Protein AF-A0A926WLJ2-F1 (afdb_monomer_lite)

Foldseek 3Di:
DDDDDPVVVVVVVVVQVVVCVVVVHHDDDPVRVVVVLVVVLVVLLVLLCVLLCVQPNDDDVVVSVVSVPDSDPVVSVVLNVVSVVDPDPVSSVVD

Radius of gyration: 21.27 Å; chains: 1; bounding box: 41×20×61 Å

Sequence (95 aa):
MMALSEELQSSFEQRLANYQEGRKMPLLSNIERRAVERTQKQTRKQDIIKLLQVRFGNIPENLEYSINQIDDTSLLEQLFVSAISVNSLEDFSQL

Secondary structure (DSSP, 8-state):
--PPPHHHHHHHHHHHHHHHHHHTS----HHHHHHHHHHHHHHHHHHHHHHHHHHHSSPPHHHHHHHHT---HHHHHHHHHHHHH-SSHHHHHT-

Organism: NCBI:txid2692883

Structure (mmCIF, N/CA/C/O backbone):
data_AF-A0A926WLJ2-F1
#
_entry.id   AF-A0A926WLJ2-F1
#
loop_
_atom_site.group_PDB
_atom_site.id
_atom_site.type_symbol
_atom_site.label_atom_id
_atom_site.label_alt_id
_atom_site.label_comp_id
_atom_site.label_asym_id
_atom_site.label_entity_id
_atom_site.label_seq_id
_atom_site.pdbx_PDB_ins_code
_atom_site.Cartn_x
_atom_site.Cartn_y
_atom_site.Cartn_z
_atom_site.occupancy
_atom_site.B_iso_or_equiv
_atom_site.auth_seq_id
_atom_site.auth_comp_id
_atom_site.auth_asym_id
_atom_site.auth_atom_id
_atom_site.pdbx_PDB_model_num
ATOM 1 N N . MET A 1 1 ? 9.872 2.551 -41.124 1.00 48.66 1 MET A N 1
ATOM 2 C CA . MET A 1 1 ? 10.253 2.404 -39.701 1.00 48.66 1 MET A CA 1
ATOM 3 C C . MET A 1 1 ? 11.720 2.022 -39.659 1.00 48.66 1 MET A C 1
ATOM 5 O O . MET A 1 1 ? 12.113 1.196 -40.470 1.00 48.66 1 MET A O 1
ATOM 9 N N . MET A 1 2 ? 12.530 2.639 -38.798 1.00 67.88 2 MET A N 1
ATOM 10 C CA . MET A 1 2 ? 13.918 2.209 -38.598 1.00 67.88 2 MET A CA 1
ATOM 11 C C . MET A 1 2 ? 13.910 1.064 -37.583 1.00 67.88 2 MET A C 1
ATOM 13 O O . MET A 1 2 ? 13.699 1.305 -36.400 1.00 67.88 2 MET A O 1
ATOM 17 N N . ALA A 1 3 ? 14.049 -0.170 -38.066 1.00 78.31 3 ALA A N 1
ATOM 18 C CA . ALA A 1 3 ? 14.180 -1.363 -37.236 1.00 78.31 3 ALA A CA 1
ATOM 19 C C . ALA A 1 3 ? 15.653 -1.788 -37.196 1.00 78.31 3 ALA A C 1
ATOM 21 O O . ALA A 1 3 ? 16.362 -1.657 -38.196 1.00 78.31 3 ALA A O 1
ATOM 22 N N . LEU A 1 4 ? 16.110 -2.263 -36.038 1.00 81.12 4 LEU A N 1
ATOM 23 C CA . LEU A 1 4 ? 17.432 -2.869 -35.905 1.00 81.12 4 LEU A CA 1
ATOM 24 C C . LEU A 1 4 ? 17.498 -4.166 -36.726 1.00 81.12 4 LEU A C 1
ATOM 26 O O . LEU A 1 4 ? 16.479 -4.829 -36.919 1.00 81.12 4 LEU A O 1
ATOM 30 N N . SER A 1 5 ? 18.693 -4.538 -37.197 1.00 90.81 5 SER A N 1
ATOM 31 C CA . SER A 1 5 ? 18.917 -5.901 -37.687 1.00 90.81 5 SER A CA 1
ATOM 32 C C . SER A 1 5 ? 18.733 -6.899 -36.539 1.00 90.81 5 SER A C 1
ATOM 34 O O . SER A 1 5 ? 18.957 -6.557 -35.376 1.00 90.81 5 SER A O 1
ATOM 36 N N . GLU A 1 6 ? 18.346 -8.136 -36.855 1.00 88.38 6 GLU A N 1
ATOM 37 C CA . GLU A 1 6 ? 18.084 -9.180 -35.850 1.00 88.38 6 GLU A CA 1
ATOM 38 C C . GLU A 1 6 ? 19.283 -9.406 -34.913 1.00 88.38 6 GLU A C 1
ATOM 40 O O . GLU A 1 6 ? 19.118 -9.532 -33.700 1.00 88.38 6 GLU A O 1
ATOM 45 N N . GLU A 1 7 ? 20.502 -9.360 -35.455 1.00 91.25 7 GLU A N 1
ATOM 46 C CA . GLU A 1 7 ? 21.742 -9.478 -34.681 1.00 91.25 7 GLU A CA 1
ATOM 47 C C . GLU A 1 7 ? 21.919 -8.319 -33.684 1.00 91.25 7 GLU A C 1
ATOM 49 O O . GLU A 1 7 ? 22.254 -8.541 -32.516 1.00 91.25 7 GLU A O 1
ATOM 54 N N . LEU A 1 8 ? 21.643 -7.076 -34.104 1.00 90.50 8 LEU A N 1
ATOM 55 C CA . LEU A 1 8 ? 21.740 -5.920 -33.210 1.00 90.50 8 LEU A CA 1
ATOM 56 C C . LEU A 1 8 ? 20.673 -5.978 -32.117 1.00 90.50 8 LEU A C 1
ATOM 58 O O . LEU A 1 8 ? 20.989 -5.693 -30.962 1.00 90.50 8 LEU A O 1
ATOM 62 N N . GLN A 1 9 ? 19.448 -6.376 -32.468 1.00 90.06 9 GLN A N 1
ATOM 63 C CA . GLN A 1 9 ? 18.350 -6.550 -31.519 1.00 90.06 9 GLN A CA 1
ATOM 64 C C . GLN A 1 9 ? 18.708 -7.593 -30.450 1.00 90.06 9 GLN A C 1
ATOM 66 O O . GLN A 1 9 ? 18.630 -7.297 -29.258 1.00 90.06 9 GLN A O 1
ATOM 71 N N . SER A 1 10 ? 19.197 -8.766 -30.864 1.00 88.50 10 SER A N 1
ATOM 72 C CA . SER A 1 10 ? 19.606 -9.835 -29.945 1.00 88.50 10 SER A CA 1
ATOM 73 C C . SER A 1 10 ? 20.753 -9.391 -29.029 1.00 88.50 10 SER A C 1
ATOM 75 O O . SER A 1 10 ? 20.692 -9.563 -27.809 1.00 88.50 10 SER A O 1
ATOM 77 N N . SER A 1 11 ? 21.768 -8.718 -29.585 1.00 92.38 11 SER A N 1
ATOM 78 C CA . SER A 1 11 ? 22.888 -8.199 -28.791 1.00 92.38 11 SER A CA 1
ATOM 79 C C . SER A 1 11 ? 22.458 -7.124 -27.782 1.00 92.38 11 SER A C 1
ATOM 81 O O . SER A 1 11 ? 23.017 -7.038 -26.684 1.00 92.38 11 SER A O 1
ATOM 83 N N . PHE A 1 12 ? 21.458 -6.308 -28.128 1.00 91.12 12 PHE A N 1
ATOM 84 C CA . PHE A 1 12 ? 20.892 -5.291 -27.249 1.00 91.12 12 PHE A CA 1
ATOM 85 C C . PHE A 1 12 ? 20.118 -5.926 -26.092 1.00 91.12 12 PHE A C 1
ATOM 87 O O . PHE A 1 12 ? 20.367 -5.575 -24.939 1.00 91.12 12 PHE A O 1
ATOM 94 N N . GLU A 1 13 ? 19.242 -6.890 -26.374 1.00 89.81 13 GLU A N 1
ATOM 95 C CA . GLU A 1 13 ? 18.461 -7.610 -25.360 1.00 89.81 13 GLU A CA 1
ATOM 96 C C . GLU A 1 13 ? 19.360 -8.360 -24.372 1.00 89.81 13 GLU A C 1
ATOM 98 O O . GLU A 1 13 ? 19.153 -8.271 -23.162 1.00 89.81 13 GLU A O 1
ATOM 103 N N . GLN A 1 14 ? 20.425 -9.006 -24.854 1.00 91.62 14 GLN A N 1
ATOM 104 C CA . GLN A 1 14 ? 21.396 -9.678 -23.988 1.00 91.62 14 GLN A CA 1
ATOM 105 C C . GLN A 1 14 ? 22.134 -8.688 -23.072 1.00 91.62 14 GLN A C 1
ATOM 107 O O . GLN A 1 14 ? 22.314 -8.945 -21.880 1.00 91.62 14 GLN A O 1
ATOM 112 N N . ARG A 1 15 ? 22.545 -7.524 -23.595 1.00 89.81 15 ARG A N 1
ATOM 113 C CA . ARG A 1 15 ? 23.158 -6.464 -22.773 1.00 89.81 15 ARG A CA 1
ATOM 114 C C . ARG A 1 15 ? 22.177 -5.905 -21.749 1.00 89.81 15 ARG A C 1
ATOM 116 O O . ARG A 1 15 ? 22.577 -5.632 -20.618 1.00 89.81 15 ARG A O 1
ATOM 123 N N . LEU A 1 16 ? 20.917 -5.738 -22.141 1.00 88.31 16 LEU A N 1
ATOM 124 C CA . LEU A 1 16 ? 19.851 -5.255 -21.274 1.00 88.31 16 LEU A CA 1
ATOM 125 C C . LEU A 1 16 ? 19.604 -6.228 -20.116 1.00 88.31 16 LEU A C 1
ATOM 127 O O . LEU A 1 16 ? 19.568 -5.792 -18.967 1.00 88.31 16 LEU A O 1
ATOM 131 N N . ALA A 1 17 ? 19.511 -7.526 -20.409 1.00 86.12 17 ALA A N 1
ATOM 132 C CA . ALA A 1 17 ? 19.350 -8.578 -19.411 1.00 86.12 17 ALA A CA 1
ATOM 133 C C . ALA A 1 17 ? 20.516 -8.581 -18.412 1.00 86.12 17 ALA A C 1
ATOM 135 O O . ALA A 1 17 ? 20.293 -8.433 -17.212 1.00 86.12 17 ALA A O 1
ATOM 136 N N . ASN A 1 18 ? 21.762 -8.606 -18.900 1.00 88.62 18 ASN A N 1
ATOM 137 C CA . ASN A 1 18 ? 22.957 -8.567 -18.047 1.00 88.62 18 ASN A CA 1
ATOM 138 C C . ASN A 1 18 ? 22.986 -7.322 -17.139 1.00 88.62 18 ASN A C 1
ATOM 140 O O . ASN A 1 18 ? 23.366 -7.390 -15.968 1.00 88.62 18 ASN A O 1
ATOM 144 N N . TYR A 1 19 ? 22.578 -6.166 -17.671 1.00 86.38 19 TYR A N 1
ATOM 145 C CA . TYR A 1 19 ? 22.500 -4.923 -16.907 1.00 86.38 19 TYR A CA 1
ATOM 146 C C . TYR A 1 19 ? 21.426 -4.978 -15.808 1.00 86.38 19 TYR A C 1
ATOM 148 O O . TYR A 1 19 ? 21.663 -4.524 -14.684 1.00 86.38 19 TYR A O 1
ATOM 156 N N . GLN A 1 20 ? 20.254 -5.535 -16.118 1.00 85.31 20 GLN A N 1
ATOM 157 C CA . GLN A 1 20 ? 19.152 -5.690 -15.168 1.00 85.31 20 GLN A CA 1
ATOM 158 C C . GLN A 1 20 ? 19.482 -6.710 -14.069 1.00 85.31 20 GLN A C 1
ATOM 160 O O . GLN A 1 20 ? 19.199 -6.441 -12.899 1.00 85.31 20 GLN A O 1
ATOM 165 N N . GLU A 1 21 ? 20.141 -7.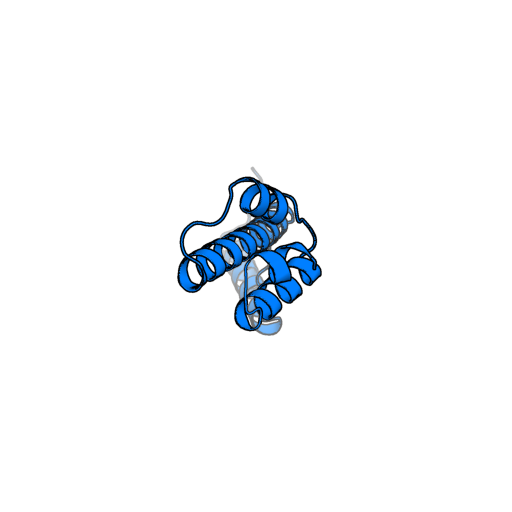823 -14.406 1.00 85.00 21 GLU A N 1
ATOM 166 C CA . GLU A 1 21 ? 20.620 -8.822 -13.441 1.00 85.00 21 GLU A CA 1
ATOM 167 C C . GLU A 1 21 ? 21.634 -8.224 -12.461 1.00 85.00 21 GLU A C 1
ATOM 169 O O . GLU A 1 21 ? 21.471 -8.353 -11.245 1.00 85.00 21 GLU A O 1
ATOM 174 N N . GLY A 1 22 ? 22.634 -7.492 -12.967 1.00 82.31 22 GLY A N 1
ATOM 175 C CA . GLY A 1 22 ? 23.663 -6.865 -12.133 1.00 82.31 22 GLY A CA 1
ATOM 176 C C . GLY A 1 22 ? 23.107 -5.845 -11.133 1.00 82.31 22 GLY A C 1
ATOM 177 O O . GLY A 1 22 ? 23.640 -5.696 -10.035 1.00 82.31 22 GLY A O 1
ATOM 178 N N . ARG A 1 23 ? 22.007 -5.163 -11.480 1.00 81.38 23 ARG A N 1
ATOM 179 C CA . ARG A 1 23 ? 21.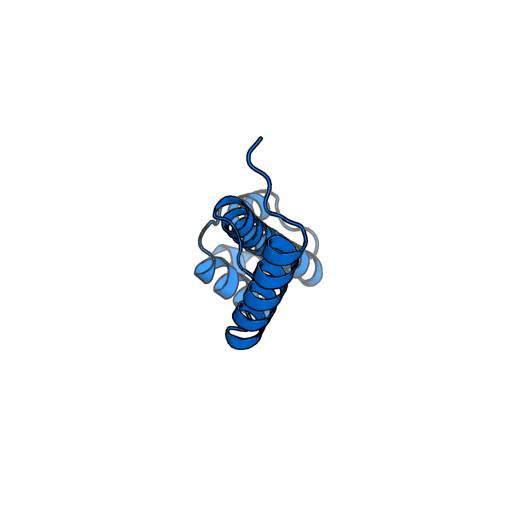319 -4.215 -10.586 1.00 81.38 23 ARG A CA 1
ATOM 180 C C . ARG A 1 23 ? 20.185 -4.830 -9.767 1.00 81.38 23 ARG A C 1
ATOM 182 O O . ARG A 1 23 ? 19.656 -4.141 -8.897 1.00 81.38 23 ARG A O 1
ATOM 189 N N . LYS A 1 24 ? 19.794 -6.079 -10.048 1.00 81.12 24 LYS A N 1
ATOM 190 C CA . LYS A 1 24 ? 18.587 -6.733 -9.508 1.00 81.12 24 LYS A CA 1
ATOM 191 C C . LYS A 1 24 ? 17.324 -5.862 -9.610 1.00 81.12 24 LYS A C 1
ATOM 193 O O . LYS A 1 24 ? 16.439 -5.947 -8.764 1.00 81.12 24 LYS A O 1
ATOM 198 N N . MET A 1 25 ? 17.250 -4.996 -10.620 1.00 78.00 25 MET A N 1
ATOM 199 C CA . MET A 1 25 ? 16.126 -4.083 -10.821 1.00 78.00 25 MET A CA 1
ATOM 200 C C . MET A 1 25 ? 15.813 -3.963 -12.314 1.00 78.00 25 MET A C 1
ATOM 202 O O . MET A 1 25 ? 16.696 -3.566 -13.082 1.00 78.00 25 MET A O 1
ATOM 206 N N . PRO A 1 26 ? 14.574 -4.271 -12.738 1.00 81.19 26 PRO A N 1
ATOM 207 C CA . PRO A 1 26 ? 14.169 -4.097 -14.123 1.00 81.19 26 PRO A CA 1
ATOM 208 C C . PRO A 1 26 ? 14.166 -2.613 -14.498 1.00 81.19 26 PRO A C 1
ATOM 210 O O . PRO A 1 26 ? 13.913 -1.729 -13.672 1.00 81.19 26 PRO A O 1
ATOM 213 N N . LEU A 1 27 ? 14.428 -2.333 -15.773 1.00 84.19 27 LEU A N 1
ATOM 214 C CA . LEU A 1 27 ? 14.252 -0.989 -16.314 1.00 84.19 27 LEU A CA 1
ATOM 215 C C . LEU A 1 27 ? 12.763 -0.752 -16.534 1.00 84.19 27 LEU A C 1
ATOM 217 O O . LEU A 1 27 ? 12.183 -1.259 -17.484 1.00 84.19 27 LEU A O 1
ATOM 221 N N . LEU A 1 28 ? 12.166 0.018 -15.632 1.00 85.50 28 LEU A N 1
ATOM 222 C CA . LEU A 1 28 ? 10.780 0.454 -15.732 1.00 85.50 28 LEU A CA 1
ATOM 223 C C . LEU A 1 28 ? 10.726 1.852 -16.341 1.00 85.50 28 LEU A C 1
ATOM 225 O O . LEU A 1 28 ? 11.446 2.761 -15.905 1.00 85.50 28 LEU A O 1
ATOM 229 N N . SER A 1 29 ? 9.827 2.040 -17.301 1.00 89.00 29 SER A N 1
ATOM 230 C CA . SER A 1 29 ? 9.429 3.364 -17.767 1.00 89.00 29 SER A CA 1
ATOM 231 C C . SER A 1 29 ? 8.823 4.187 -16.624 1.00 89.00 29 SER A C 1
ATOM 233 O O . SER A 1 29 ? 8.390 3.668 -15.592 1.00 89.00 29 SER A O 1
ATOM 235 N N . ASN A 1 30 ? 8.741 5.505 -16.810 1.00 89.25 30 ASN A N 1
ATOM 236 C CA . ASN A 1 30 ? 8.132 6.394 -15.815 1.00 89.25 30 ASN A CA 1
ATOM 237 C C . ASN A 1 30 ? 6.657 6.052 -15.541 1.00 89.25 30 ASN A C 1
ATOM 239 O O . ASN A 1 30 ? 6.183 6.248 -14.424 1.00 89.25 30 ASN A O 1
ATOM 243 N N . ILE A 1 31 ? 5.933 5.550 -16.546 1.00 91.19 31 ILE A N 1
ATOM 244 C CA . ILE A 1 31 ? 4.530 5.144 -16.403 1.00 91.19 31 ILE A CA 1
ATOM 245 C C . ILE A 1 31 ? 4.444 3.868 -15.567 1.00 91.19 31 ILE A C 1
ATOM 247 O O . ILE A 1 31 ? 3.677 3.828 -14.608 1.00 91.19 31 ILE A O 1
ATOM 251 N N . GLU A 1 32 ? 5.267 2.865 -15.874 1.00 90.88 32 GLU A N 1
ATOM 252 C CA . GLU A 1 32 ? 5.308 1.605 -15.122 1.00 90.88 32 GLU A CA 1
ATOM 253 C C . GLU A 1 32 ? 5.734 1.831 -13.672 1.00 90.88 32 GLU A C 1
ATOM 255 O O . GLU A 1 32 ? 5.114 1.296 -12.758 1.00 90.88 32 GLU A O 1
ATOM 260 N N . ARG A 1 33 ? 6.724 2.699 -13.431 1.00 88.62 33 ARG A N 1
ATOM 261 C CA . ARG A 1 33 ? 7.144 3.067 -12.073 1.00 88.62 33 ARG A CA 1
ATOM 262 C C . ARG A 1 33 ? 5.995 3.678 -11.269 1.00 88.62 33 ARG A C 1
ATOM 264 O O . ARG A 1 33 ? 5.726 3.236 -10.157 1.00 88.62 33 ARG A O 1
ATOM 271 N N . ARG A 1 34 ? 5.268 4.637 -11.853 1.00 88.62 34 ARG A N 1
ATOM 272 C CA . ARG A 1 34 ? 4.087 5.238 -11.208 1.00 88.62 34 ARG A CA 1
ATOM 273 C C . ARG A 1 34 ? 2.972 4.220 -10.989 1.00 88.62 34 ARG A C 1
ATOM 275 O O . ARG A 1 34 ? 2.270 4.309 -9.987 1.00 88.62 34 ARG A O 1
ATOM 282 N N . ALA A 1 35 ? 2.779 3.282 -11.915 1.00 91.25 35 ALA A N 1
ATOM 283 C CA . ALA A 1 35 ? 1.795 2.217 -11.756 1.00 91.25 35 ALA A CA 1
ATOM 284 C C . ALA A 1 35 ? 2.146 1.336 -10.549 1.00 91.25 35 ALA A C 1
ATOM 286 O O . ALA A 1 35 ? 1.299 1.141 -9.682 1.00 91.25 35 ALA A O 1
ATOM 287 N N . VAL A 1 36 ? 3.406 0.909 -10.435 1.00 89.88 36 VAL A N 1
ATOM 288 C CA . VAL A 1 36 ? 3.905 0.134 -9.291 1.00 89.88 36 VAL A CA 1
ATOM 289 C C . VAL A 1 36 ? 3.697 0.896 -7.978 1.00 89.88 36 VAL A C 1
ATOM 291 O O . VAL A 1 36 ? 3.088 0.361 -7.055 1.00 89.88 36 VAL A O 1
ATOM 294 N N . GLU A 1 37 ? 4.103 2.163 -7.900 1.00 88.75 37 GLU A N 1
ATOM 295 C CA . GLU A 1 37 ? 3.912 2.992 -6.699 1.00 88.75 37 GLU A CA 1
ATOM 296 C C . GLU A 1 37 ? 2.434 3.129 -6.303 1.00 88.75 37 GLU A C 1
ATOM 298 O O . GLU A 1 37 ? 2.085 2.977 -5.132 1.00 88.75 37 GLU A O 1
ATOM 303 N N . ARG A 1 38 ? 1.543 3.371 -7.274 1.00 89.25 38 ARG A N 1
ATOM 304 C CA . ARG A 1 38 ? 0.095 3.457 -7.029 1.00 89.25 38 ARG A CA 1
ATOM 305 C C . ARG A 1 38 ? -0.470 2.140 -6.516 1.00 89.25 38 ARG A C 1
ATOM 307 O O . ARG A 1 38 ? -1.233 2.152 -5.555 1.00 89.25 38 ARG A O 1
ATOM 314 N N . THR A 1 39 ? -0.083 1.019 -7.128 1.00 90.38 39 THR A N 1
ATOM 315 C CA . THR A 1 39 ? -0.546 -0.305 -6.693 1.00 90.38 39 THR A CA 1
ATOM 316 C C . THR A 1 39 ? -0.087 -0.619 -5.276 1.00 90.38 39 THR A C 1
ATOM 318 O O . THR A 1 39 ? -0.915 -1.007 -4.466 1.00 90.38 39 THR A O 1
ATOM 321 N N . GLN A 1 40 ? 1.173 -0.341 -4.925 1.00 91.31 40 GLN A N 1
ATOM 322 C CA . GLN A 1 40 ? 1.679 -0.567 -3.568 1.00 91.31 40 GLN A CA 1
ATOM 323 C C . GLN A 1 40 ? 0.901 0.232 -2.517 1.00 91.31 40 GLN A C 1
ATOM 325 O O . GLN A 1 40 ? 0.519 -0.321 -1.487 1.00 91.31 40 GLN A O 1
ATOM 330 N N . LYS A 1 41 ? 0.618 1.515 -2.782 1.00 92.81 41 LYS A N 1
ATOM 331 C CA . LYS A 1 41 ? -0.193 2.348 -1.880 1.00 92.81 41 LYS A CA 1
ATOM 332 C C . LYS A 1 41 ? -1.615 1.814 -1.743 1.00 92.81 41 LYS A C 1
ATOM 334 O O . LYS A 1 41 ? -2.123 1.715 -0.631 1.00 92.81 41 LYS A O 1
ATOM 339 N N . GLN A 1 42 ? -2.245 1.453 -2.861 1.00 92.94 42 GLN A N 1
ATOM 340 C CA . GLN A 1 42 ? -3.613 0.943 -2.856 1.00 92.94 42 GLN A CA 1
ATOM 341 C C . GLN A 1 42 ? -3.721 -0.385 -2.107 1.00 92.94 42 GLN A C 1
ATOM 343 O O . GLN A 1 42 ? -4.618 -0.547 -1.283 1.00 92.94 42 GLN A O 1
ATOM 348 N N . THR A 1 43 ? -2.788 -1.307 -2.345 1.00 93.94 43 THR A N 1
ATOM 349 C CA . THR A 1 43 ? -2.712 -2.576 -1.620 1.00 93.94 43 THR A CA 1
ATOM 350 C C . THR A 1 43 ? -2.538 -2.328 -0.128 1.00 93.94 43 THR A C 1
ATOM 352 O O . THR A 1 43 ? -3.284 -2.888 0.664 1.00 93.94 43 THR A O 1
ATOM 355 N N . ARG A 1 44 ? -1.654 -1.403 0.269 1.00 93.88 44 ARG A N 1
ATOM 356 C CA . ARG A 1 44 ? -1.452 -1.093 1.689 1.00 93.88 44 ARG A CA 1
ATOM 357 C C . ARG A 1 44 ? -2.714 -0.553 2.362 1.00 93.88 44 ARG A C 1
ATOM 359 O O . ARG A 1 44 ? -3.045 -0.988 3.458 1.00 93.88 44 ARG A O 1
ATOM 366 N N . LYS A 1 45 ? -3.440 0.356 1.703 1.00 94.50 45 LYS A N 1
ATOM 367 C CA . LYS A 1 45 ? -4.740 0.860 2.185 1.00 94.50 45 LYS A CA 1
ATOM 368 C C . LYS A 1 45 ? -5.726 -0.285 2.407 1.00 94.50 45 LYS A C 1
ATOM 370 O O . LYS A 1 45 ? -6.324 -0.384 3.474 1.00 94.50 45 LYS A O 1
ATOM 375 N N . GLN A 1 46 ? -5.852 -1.170 1.418 1.00 94.75 46 GLN A N 1
ATOM 376 C CA . GLN A 1 46 ? -6.732 -2.337 1.488 1.00 94.75 46 GLN A CA 1
ATOM 377 C C . GLN A 1 46 ? -6.334 -3.298 2.610 1.00 94.75 46 GLN A C 1
ATOM 379 O O . GLN A 1 46 ? -7.210 -3.803 3.307 1.00 94.75 46 GLN A O 1
ATOM 384 N N . ASP A 1 47 ? -5.038 -3.518 2.821 1.00 94.94 47 ASP A N 1
ATOM 385 C CA . ASP A 1 47 ? -4.541 -4.379 3.891 1.00 94.94 47 ASP A CA 1
ATOM 386 C C . ASP A 1 47 ? -4.882 -3.813 5.272 1.00 94.94 47 ASP A C 1
ATOM 388 O O . ASP A 1 47 ? -5.338 -4.562 6.132 1.00 94.94 47 ASP A O 1
ATOM 392 N N . ILE A 1 48 ? -4.736 -2.497 5.477 1.00 93.62 48 ILE A N 1
ATOM 393 C CA . ILE A 1 48 ? -5.133 -1.825 6.727 1.00 93.62 48 ILE A CA 1
ATOM 394 C C . ILE A 1 48 ? -6.636 -1.994 6.962 1.00 93.62 48 ILE A C 1
ATOM 396 O O . ILE A 1 48 ? -7.042 -2.458 8.024 1.00 93.62 48 ILE A O 1
ATOM 400 N N . ILE A 1 49 ? -7.458 -1.661 5.964 1.00 93.75 49 ILE A N 1
ATOM 401 C CA . ILE A 1 49 ? -8.924 -1.781 6.016 1.00 93.75 49 ILE A CA 1
ATOM 402 C C . ILE A 1 49 ? -9.321 -3.214 6.378 1.00 93.75 49 ILE A C 1
ATOM 404 O O . ILE A 1 49 ? -10.078 -3.436 7.322 1.00 93.75 49 ILE A O 1
ATOM 408 N N . LYS A 1 50 ? -8.758 -4.200 5.675 1.00 94.44 50 LYS A N 1
ATOM 409 C CA . LYS A 1 50 ? -9.031 -5.619 5.905 1.00 94.44 50 LYS A CA 1
ATOM 410 C C . LYS A 1 50 ? -8.576 -6.072 7.289 1.00 94.44 50 LYS A C 1
ATOM 412 O O . LYS A 1 50 ? -9.270 -6.853 7.931 1.00 94.44 50 LYS A O 1
ATOM 417 N N . LEU A 1 51 ? -7.428 -5.597 7.764 1.00 93.81 51 LEU A N 1
ATOM 418 C CA . LEU A 1 51 ? -6.915 -5.934 9.087 1.00 93.81 51 LEU A CA 1
ATOM 419 C C . LEU A 1 51 ? -7.826 -5.382 10.185 1.00 93.81 51 LEU A C 1
ATOM 421 O O . LEU A 1 51 ? -8.194 -6.121 11.097 1.00 93.81 51 LEU A O 1
ATOM 425 N N . LEU A 1 52 ? -8.251 -4.123 10.068 1.00 92.12 52 LEU A N 1
ATOM 426 C CA . LEU A 1 52 ? -9.223 -3.527 10.984 1.00 92.12 52 LEU A CA 1
ATOM 427 C C . LEU A 1 52 ? -10.557 -4.281 10.942 1.00 92.12 52 LEU A C 1
ATOM 429 O O . LEU A 1 52 ? -11.120 -4.560 11.998 1.00 92.12 52 LEU A O 1
ATOM 433 N N . GLN A 1 53 ? -11.014 -4.693 9.756 1.00 92.69 53 GLN A N 1
ATOM 434 C CA . GLN A 1 53 ? -12.226 -5.499 9.613 1.00 92.69 53 GLN A CA 1
ATOM 435 C C . GLN A 1 53 ? -12.118 -6.864 10.301 1.00 92.69 53 GLN A C 1
ATOM 437 O O . GLN A 1 53 ? -13.044 -7.308 10.975 1.00 92.69 53 GLN A O 1
ATOM 442 N N . VAL A 1 54 ? -10.971 -7.533 10.169 1.00 93.38 54 VAL A N 1
ATOM 443 C CA . VAL A 1 54 ? -10.718 -8.826 10.821 1.00 93.38 54 VAL A CA 1
ATOM 444 C C . VAL A 1 54 ? -10.668 -8.688 12.344 1.00 93.38 54 VAL A C 1
ATOM 446 O O . VAL A 1 54 ? -11.141 -9.579 13.046 1.00 93.38 54 VAL A O 1
ATOM 449 N N . ARG A 1 55 ? -10.105 -7.593 12.869 1.00 90.81 55 ARG A N 1
ATOM 450 C CA . ARG A 1 55 ? -9.942 -7.393 14.319 1.00 90.81 55 ARG A CA 1
ATOM 451 C C . ARG A 1 55 ? -11.198 -6.869 15.007 1.00 90.81 55 ARG A C 1
ATOM 453 O O . ARG A 1 55 ? -11.503 -7.309 16.111 1.00 90.81 55 ARG A O 1
ATOM 460 N N . PHE A 1 56 ? -11.897 -5.932 14.377 1.00 91.31 56 PHE A N 1
ATOM 461 C CA . PHE A 1 56 ? -12.970 -5.159 15.005 1.00 91.31 56 PHE A CA 1
ATOM 462 C C . PHE A 1 56 ? -14.340 -5.355 14.338 1.00 91.31 56 PHE A C 1
ATOM 464 O O . PHE A 1 56 ? -15.339 -4.840 14.833 1.00 91.31 56 PHE A O 1
ATOM 471 N N . GLY A 1 57 ? -14.420 -6.126 13.250 1.00 89.12 57 GLY A N 1
ATOM 472 C CA . GLY A 1 57 ? -15.664 -6.376 12.525 1.00 89.12 57 GLY A CA 1
ATOM 473 C C . GLY A 1 57 ? -15.985 -5.266 11.526 1.00 89.12 57 GLY A C 1
ATOM 474 O O . GLY A 1 57 ? -15.160 -4.907 10.694 1.00 89.12 57 GLY A O 1
ATOM 475 N N . ASN A 1 58 ? -17.202 -4.725 11.557 1.00 88.44 58 ASN A N 1
ATOM 476 C CA . ASN A 1 58 ? -17.552 -3.640 10.641 1.00 88.44 58 ASN A CA 1
ATOM 477 C C . ASN A 1 58 ? -16.839 -2.346 11.038 1.00 88.44 58 ASN A C 1
ATOM 479 O O . ASN A 1 58 ? -17.041 -1.820 12.130 1.00 88.44 58 ASN A O 1
ATOM 483 N N . ILE A 1 59 ? -16.046 -1.820 10.111 1.00 90.62 59 ILE A N 1
ATOM 484 C CA . ILE A 1 59 ? -15.450 -0.491 10.213 1.00 90.62 59 ILE A CA 1
ATOM 485 C C . ILE A 1 59 ? -16.421 0.563 9.666 1.00 90.62 59 ILE A C 1
ATOM 487 O O . ILE A 1 59 ? -17.156 0.288 8.715 1.00 90.62 59 ILE A O 1
ATOM 491 N N . PRO A 1 60 ? -16.443 1.771 10.240 1.00 90.69 60 PRO A N 1
ATOM 492 C CA . PRO A 1 60 ? -17.312 2.829 9.755 1.00 90.69 60 PRO A CA 1
ATOM 493 C C . PRO A 1 60 ? -16.761 3.449 8.456 1.00 90.69 60 PRO A C 1
ATOM 495 O O . PRO A 1 60 ? -15.551 3.614 8.286 1.00 90.69 60 PRO A O 1
ATOM 498 N N . GLU A 1 61 ? -17.657 3.807 7.528 1.00 89.38 61 GLU A N 1
ATOM 499 C CA . GLU A 1 61 ? -17.300 4.279 6.173 1.00 89.38 61 GLU A CA 1
ATOM 500 C C . GLU A 1 61 ? -16.408 5.530 6.176 1.00 89.38 61 GLU A C 1
ATOM 502 O O . GLU A 1 61 ? -15.566 5.713 5.298 1.00 89.38 61 GLU A O 1
ATOM 507 N N . ASN A 1 62 ? -16.549 6.390 7.186 1.00 90.44 62 ASN A N 1
ATOM 508 C CA . ASN A 1 62 ? -15.713 7.578 7.353 1.00 90.44 62 ASN A CA 1
ATOM 509 C C . ASN A 1 62 ? -14.231 7.222 7.578 1.00 90.44 62 ASN A C 1
ATOM 511 O O . ASN A 1 62 ? -13.346 7.937 7.099 1.00 90.44 62 ASN A O 1
ATOM 515 N N . LEU A 1 63 ? -13.953 6.125 8.287 1.00 89.06 63 LEU A N 1
ATOM 516 C CA . LEU A 1 63 ? -12.596 5.656 8.549 1.00 89.06 63 LEU A CA 1
ATOM 517 C C . LEU A 1 63 ? -11.984 5.066 7.279 1.00 89.06 63 LEU A C 1
ATOM 519 O O . LEU A 1 63 ? -10.857 5.404 6.922 1.00 89.06 63 LEU A O 1
ATOM 523 N N . GLU A 1 64 ? -12.754 4.255 6.555 1.00 90.62 64 GLU A N 1
ATOM 524 C CA . GLU A 1 64 ? -12.341 3.714 5.260 1.00 90.62 64 GLU A CA 1
ATOM 525 C C . GLU A 1 64 ? -12.052 4.831 4.247 1.00 90.62 64 GLU A C 1
ATOM 527 O O . GLU A 1 64 ? -11.028 4.807 3.559 1.00 90.62 64 GLU A O 1
ATOM 532 N N . TYR A 1 65 ? -12.908 5.852 4.191 1.00 92.25 65 TYR A N 1
ATOM 533 C CA . TYR A 1 65 ? -12.679 7.025 3.356 1.00 92.25 65 TYR A CA 1
ATOM 534 C C . TYR A 1 65 ? -11.389 7.753 3.749 1.00 92.25 65 TYR A C 1
ATOM 536 O O . TYR A 1 65 ? -10.572 8.056 2.881 1.00 92.25 65 TYR A O 1
ATOM 544 N N . SER A 1 66 ? -11.169 7.980 5.047 1.00 91.31 66 SER A N 1
ATOM 545 C CA . SER A 1 66 ? -9.972 8.662 5.554 1.00 91.31 66 SER A CA 1
ATOM 546 C C . SER A 1 66 ? -8.690 7.918 5.173 1.00 91.31 66 SER A C 1
ATOM 548 O O . SER A 1 66 ? -7.777 8.532 4.626 1.00 91.31 66 SER A O 1
ATOM 550 N N . ILE A 1 67 ? -8.648 6.591 5.346 1.00 91.69 67 ILE A N 1
ATOM 551 C CA . ILE A 1 67 ? -7.508 5.749 4.941 1.00 91.69 67 ILE A CA 1
ATOM 552 C C . ILE A 1 67 ? -7.273 5.837 3.427 1.00 91.69 67 ILE A C 1
ATOM 554 O O . ILE A 1 67 ? -6.134 5.953 2.966 1.00 91.69 67 ILE A O 1
ATOM 558 N N . ASN A 1 68 ? -8.346 5.827 2.632 1.00 92.62 68 ASN A N 1
ATOM 559 C CA . ASN A 1 68 ? -8.244 5.893 1.177 1.00 92.62 68 ASN A CA 1
ATOM 560 C C . ASN A 1 68 ? -7.700 7.232 0.652 1.00 92.62 68 ASN A C 1
ATOM 562 O O . ASN A 1 68 ? -7.122 7.248 -0.437 1.00 92.62 68 ASN A O 1
ATOM 566 N N . GLN A 1 69 ? -7.797 8.320 1.418 1.00 92.75 69 GLN A N 1
ATOM 567 C CA . GLN A 1 69 ? -7.233 9.629 1.056 1.00 92.75 69 GLN A CA 1
ATOM 568 C C . GLN A 1 69 ? -5.741 9.781 1.392 1.00 92.75 69 GLN A C 1
ATOM 570 O O . GLN A 1 69 ? -5.111 10.752 0.980 1.00 92.75 69 GLN A O 1
ATOM 575 N N . ILE A 1 70 ? -5.141 8.831 2.115 1.00 91.94 70 ILE A N 1
ATOM 576 C CA . ILE A 1 70 ? -3.735 8.934 2.521 1.00 91.94 70 ILE A CA 1
ATOM 577 C C . ILE A 1 70 ? -2.816 8.626 1.339 1.00 91.94 70 ILE A C 1
ATOM 579 O O . ILE A 1 70 ? -2.777 7.503 0.847 1.00 91.94 70 ILE A O 1
ATOM 583 N N . ASP A 1 71 ? -2.020 9.595 0.896 1.00 89.56 71 ASP A N 1
ATOM 584 C CA . ASP A 1 71 ? -1.034 9.381 -0.174 1.00 89.56 71 ASP A CA 1
ATOM 585 C C . ASP A 1 71 ? 0.398 9.154 0.327 1.00 89.56 71 ASP A C 1
ATOM 587 O O . ASP A 1 71 ? 1.270 8.771 -0.463 1.00 89.56 71 ASP A O 1
ATOM 591 N N . ASP A 1 72 ? 0.654 9.355 1.619 1.00 91.81 72 ASP A N 1
ATOM 592 C CA . ASP A 1 72 ? 1.967 9.145 2.226 1.00 91.81 72 ASP A CA 1
ATOM 593 C C . ASP A 1 72 ? 2.191 7.662 2.564 1.00 91.81 72 ASP A C 1
ATOM 595 O O . ASP A 1 72 ? 1.536 7.088 3.435 1.00 91.81 72 ASP A O 1
ATOM 599 N N . THR A 1 73 ? 3.147 7.036 1.874 1.00 89.75 73 THR A N 1
ATOM 600 C CA . THR A 1 73 ? 3.513 5.630 2.084 1.00 89.75 73 THR A CA 1
ATOM 601 C C . THR A 1 73 ? 4.062 5.369 3.490 1.00 89.75 73 THR A C 1
ATOM 603 O O . THR A 1 73 ? 3.819 4.300 4.042 1.00 89.75 73 THR A O 1
ATOM 606 N N . SER A 1 74 ? 4.788 6.322 4.078 1.00 91.44 74 SER A N 1
ATOM 607 C CA . SER A 1 74 ? 5.375 6.168 5.416 1.00 91.44 74 SER A CA 1
ATOM 608 C C . SER A 1 74 ? 4.287 6.182 6.481 1.00 91.44 74 SER A C 1
ATOM 610 O O . SER A 1 74 ? 4.311 5.365 7.398 1.00 91.44 74 SER A O 1
ATOM 612 N N . LEU A 1 75 ? 3.302 7.071 6.319 1.00 92.31 75 LEU A N 1
ATOM 613 C CA . LEU A 1 75 ? 2.130 7.115 7.187 1.00 92.31 75 LEU A CA 1
ATOM 614 C C . LEU A 1 75 ? 1.301 5.832 7.057 1.00 92.31 75 LEU A C 1
ATOM 616 O O . LEU A 1 75 ? 0.909 5.260 8.068 1.00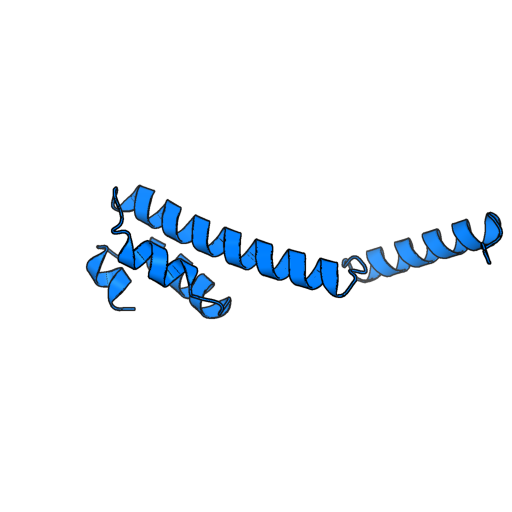 92.31 75 LEU A O 1
ATOM 620 N N . LEU A 1 76 ? 1.090 5.329 5.835 1.00 93.31 76 LEU A N 1
ATOM 621 C CA . LEU A 1 76 ? 0.406 4.047 5.623 1.00 93.31 76 LEU A CA 1
ATOM 622 C C . LEU A 1 76 ? 1.134 2.879 6.304 1.00 93.31 76 LEU A C 1
ATOM 624 O O . LEU A 1 76 ? 0.481 2.015 6.881 1.00 93.31 76 LEU A O 1
ATOM 628 N N . GLU A 1 77 ? 2.467 2.845 6.270 1.00 92.06 77 GLU A N 1
ATOM 629 C CA . GLU A 1 77 ? 3.238 1.807 6.965 1.00 92.06 77 GLU A CA 1
ATOM 630 C C . GLU A 1 77 ? 3.080 1.912 8.489 1.00 92.06 77 GLU A C 1
ATOM 632 O O . GLU A 1 77 ? 2.840 0.908 9.158 1.00 92.06 77 GLU A O 1
ATOM 637 N N . GLN A 1 78 ? 3.150 3.127 9.040 1.00 91.88 78 GLN A N 1
ATOM 638 C CA . GLN A 1 78 ? 2.931 3.362 10.470 1.00 91.88 78 GLN A CA 1
ATOM 639 C C . GLN A 1 78 ? 1.523 2.947 10.897 1.00 91.88 78 GLN A C 1
ATOM 641 O O . GLN A 1 78 ? 1.374 2.233 11.883 1.00 91.88 78 GLN A O 1
ATOM 646 N N . LEU A 1 79 ? 0.499 3.332 10.133 1.00 92.62 79 LEU A N 1
ATOM 647 C CA . LEU A 1 79 ? -0.883 2.939 10.393 1.00 92.62 79 LEU A CA 1
ATOM 648 C C . LEU A 1 79 ? -1.067 1.428 10.298 1.00 92.62 79 LEU A C 1
ATOM 650 O O . LEU A 1 79 ? -1.764 0.860 11.129 1.00 92.62 79 LEU A O 1
ATOM 654 N N . PHE A 1 80 ? -0.423 0.759 9.342 1.00 92.38 80 PHE A N 1
ATOM 655 C CA . PHE A 1 80 ? -0.467 -0.698 9.242 1.00 92.38 80 PHE A CA 1
ATOM 656 C C . PHE A 1 80 ? 0.099 -1.379 10.492 1.00 92.38 80 PHE A C 1
ATOM 658 O O . PHE A 1 80 ? -0.544 -2.272 11.042 1.00 92.38 80 PHE A O 1
ATOM 665 N N . VAL A 1 81 ? 1.255 -0.927 10.986 1.00 91.81 81 VAL A N 1
ATOM 666 C CA . VAL A 1 81 ? 1.847 -1.458 12.224 1.00 91.81 81 VAL A CA 1
ATOM 667 C C . VAL A 1 81 ? 0.966 -1.137 13.434 1.00 91.81 81 VAL A C 1
ATOM 669 O O . VAL A 1 81 ? 0.658 -2.029 14.224 1.00 91.81 81 VAL A O 1
ATOM 672 N N . SER A 1 82 ? 0.497 0.104 13.558 1.00 89.75 82 SER 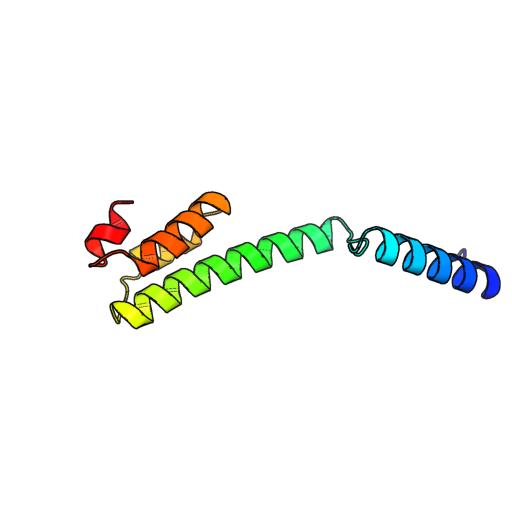A N 1
ATOM 673 C CA . SER A 1 82 ? -0.392 0.522 14.645 1.00 89.75 82 SER A CA 1
ATOM 674 C C . SER A 1 82 ? -1.697 -0.271 14.651 1.00 89.75 82 SER A C 1
ATOM 676 O O . SER A 1 82 ? -2.135 -0.710 15.712 1.00 89.75 82 SER A O 1
ATOM 678 N N . ALA A 1 83 ? -2.273 -0.557 13.479 1.00 90.00 83 ALA A N 1
ATOM 679 C CA . ALA A 1 83 ? -3.491 -1.350 13.334 1.00 90.00 83 ALA A CA 1
ATOM 680 C C . ALA A 1 83 ? -3.353 -2.775 13.900 1.00 90.00 83 ALA A C 1
ATOM 682 O O . ALA A 1 83 ? -4.367 -3.382 14.236 1.00 90.00 83 ALA A O 1
ATOM 683 N N . ILE A 1 84 ? -2.134 -3.308 14.053 1.00 89.94 84 ILE A N 1
ATOM 684 C CA . ILE A 1 84 ? -1.865 -4.608 14.694 1.00 89.94 84 ILE A CA 1
ATOM 685 C C . ILE A 1 84 ? -1.916 -4.499 16.227 1.00 89.94 84 ILE A C 1
ATOM 687 O O . ILE A 1 84 ? -2.334 -5.444 16.894 1.00 89.94 84 ILE A O 1
ATOM 691 N N . SER A 1 85 ? -1.503 -3.362 16.793 1.00 87.69 85 SER A N 1
ATOM 692 C CA . SER A 1 85 ? -1.306 -3.187 18.240 1.00 87.69 85 SER A CA 1
ATOM 693 C C . SER A 1 85 ? -2.427 -2.435 18.963 1.00 87.69 85 SER A C 1
ATOM 695 O O . SER A 1 85 ? -2.563 -2.595 20.172 1.00 87.69 85 SER A O 1
ATOM 697 N N . VAL A 1 86 ? -3.238 -1.635 18.263 1.00 90.75 86 VAL A N 1
ATOM 698 C CA . VAL A 1 86 ? -4.369 -0.890 18.860 1.00 90.75 86 VAL A CA 1
ATOM 699 C C . VAL A 1 86 ? -5.411 -1.825 19.482 1.00 90.75 86 VAL A C 1
ATOM 701 O O . VAL A 1 86 ? -5.611 -2.935 18.991 1.00 90.75 86 VAL A O 1
ATOM 704 N N . ASN A 1 87 ? -6.092 -1.393 20.546 1.00 87.06 87 ASN A N 1
ATOM 705 C CA . ASN A 1 87 ? -7.091 -2.211 21.249 1.00 87.06 87 ASN A CA 1
ATOM 706 C C . ASN A 1 87 ? -8.532 -1.924 20.808 1.00 87.06 87 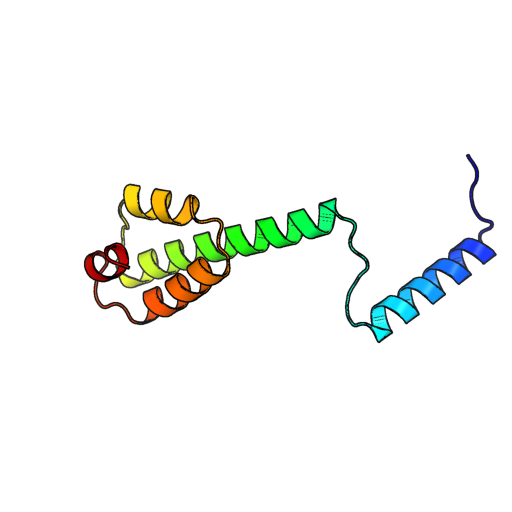ASN A C 1
ATOM 708 O O . ASN A 1 87 ? -9.422 -2.721 21.102 1.00 87.06 87 ASN A O 1
ATOM 712 N N . SER A 1 88 ? -8.760 -0.814 20.105 1.00 87.75 88 SER A N 1
ATOM 713 C CA . SER A 1 88 ? -10.078 -0.372 19.649 1.00 87.75 88 SER A CA 1
ATOM 714 C C . SER A 1 88 ? -9.991 0.416 18.334 1.00 87.75 88 SER A C 1
ATOM 716 O O . SER A 1 88 ? -8.903 0.824 17.912 1.00 87.75 88 SER A O 1
ATOM 718 N N . LEU A 1 89 ? -11.139 0.626 17.679 1.00 86.12 89 LEU A N 1
ATOM 719 C CA . LEU A 1 89 ? -11.230 1.486 16.492 1.00 86.12 89 LEU A CA 1
ATOM 720 C C . LEU A 1 89 ? -11.099 2.965 16.860 1.00 86.12 89 LEU A C 1
ATOM 722 O O . LEU A 1 89 ? -10.558 3.746 16.078 1.00 86.12 89 LEU A O 1
ATOM 726 N N . GLU A 1 90 ? -11.554 3.342 18.051 1.00 84.12 90 GLU A N 1
ATOM 727 C CA . GLU A 1 90 ? -11.433 4.692 18.584 1.00 84.12 90 GLU A CA 1
ATOM 728 C C . GLU A 1 90 ? -9.958 5.072 18.734 1.00 84.12 90 GLU A C 1
ATOM 730 O O . GLU A 1 90 ? -9.551 6.101 18.200 1.00 84.12 90 GLU A O 1
ATOM 735 N N . ASP A 1 91 ? -9.140 4.206 19.345 1.00 86.00 91 ASP A N 1
ATOM 736 C CA . ASP A 1 91 ? -7.694 4.431 19.492 1.00 86.00 91 ASP A CA 1
ATOM 737 C C . ASP A 1 91 ? -7.004 4.595 18.135 1.00 86.00 91 ASP A C 1
ATOM 739 O O . ASP A 1 91 ? -6.119 5.431 17.977 1.00 86.00 91 ASP A O 1
ATOM 743 N N . PHE A 1 92 ? -7.424 3.810 17.139 1.00 88.75 92 PHE A N 1
ATOM 744 C CA . PHE A 1 92 ? -6.887 3.904 15.785 1.00 88.75 92 PHE A CA 1
ATOM 745 C C . PHE A 1 92 ? -7.260 5.227 15.106 1.00 88.75 92 PHE A C 1
ATOM 747 O O . PHE A 1 92 ? -6.440 5.810 14.406 1.00 88.75 92 PHE A O 1
ATOM 754 N N . SER A 1 93 ? -8.484 5.714 15.319 1.00 81.19 93 SER A N 1
ATOM 755 C CA . SER A 1 93 ? -8.975 6.961 14.720 1.00 81.19 93 SER A CA 1
ATOM 756 C C . SER A 1 93 ? -8.336 8.235 15.288 1.00 81.19 93 SER A C 1
ATOM 758 O O . SER A 1 93 ? -8.492 9.300 14.697 1.00 81.19 93 SER A O 1
ATOM 760 N N . GLN A 1 94 ? -7.660 8.140 16.438 1.00 81.81 94 GLN A N 1
ATOM 761 C CA . GLN A 1 94 ? -6.982 9.258 17.106 1.00 81.81 94 GLN A CA 1
ATOM 762 C C . GLN A 1 94 ? -5.501 9.413 16.705 1.00 81.81 94 GLN A C 1
ATOM 764 O O . GLN A 1 94 ? -4.849 10.339 17.191 1.00 81.81 94 GLN A O 1
ATOM 769 N N . LEU A 1 95 ? -4.967 8.513 15.868 1.00 79.81 95 LEU A N 1
ATOM 770 C CA . LEU A 1 95 ? -3.601 8.564 15.323 1.00 79.81 95 LEU A CA 1
ATOM 771 C C . LEU A 1 95 ? -3.516 9.481 14.098 1.00 79.81 95 LEU A C 1
ATOM 773 O O . LEU A 1 95 ? -2.506 10.214 14.008 1.00 79.81 95 LEU A O 1
#

pLDDT: mean 88.7, std 6.04, range [48.66, 94.94]

=== Feature glossary ===
Legend for the data blocks above and below:

— What the protein is —

Sequence gives the chain of amino acids in standard one-letter code (A=alanine, C=cysteine, …, Y=tyrosine), read N→C. It is the only feature that is directly encoded by the gene; all structural features are derived from the folded form of this sequence.

The annotation block draws on four external resources. InterPro: which protein families and domains the sequence belongs to. GO: standardized terms for what the protein does, what process it participates in, and where in the cell it acts. CATH: which structural fold it has in the CATH hierarchy. Organism: the species of origin.

— Where its atoms are —

Atomic coordinates in PDBx/mmCIF format — the same representation the Protein Data Bank distributes. Each line of the _atom_site loop places one backbone atom in Cartesian space (units: ångströms, origin: arbitrary).

Six rendered views show the 3D structure from the faces of a cube — i.e. along ±x, ±y, ±z. Rendering representation is drawn randomly per protein from cartoon (secondary-structure ribbons), sticks (backbone bonds), or molecular surface; coloring is either N→C rainbow (blue at the N-terminus through red at the C-terminus) or one color per chain.

— Local backbone conformation —

DSSP 8-state secondary structure assigns each residue one of H (α-helix), G (3₁₀-helix), I (π-helix), E (extended β-strand), B (isolated β-bridge), T (hydrogen-bonded turn), S (bend), or '-' (coil). The assignment is computed from backbone hydrogen-bond geometry via the Kabsch–Sander algorithm.

P-SEA three-state annotation labels each residue as helix, strand, or coil based purely on the geometry of the Cα trace. It serves as a fallback when the full backbone (and thus DSSP) is unavailable.

φ (phi) and ψ (psi) are the two rotatable backbone dihedrals per residue: φ is the C(i-1)–N–Cα–C torsion, ψ is the N–Cα–C–N(i+1) torsion, both in degrees on (−180°, 180°]. α-helical residues cluster near (−60°, −45°); β-strand residues near (−120°, +130°). A Ramachandran plot is simply a scatter of (φ, ψ) for every residue.

— Global shape and packing —

Radius of gyration (Rg) is the root-mean-square distance of Cα atoms from their centroid — a single number for overall size and compactness. A globular domain of N residues has Rg ≈ 2.2·N^0.38 Å; an extended or disordered chain has a much larger Rg. The Cα contact count is the number of residue pairs whose Cα atoms are within 8 Å and are more than four positions apart in sequence — a standard proxy for tertiary packing density. The bounding box is the smallest axis-aligned box enclosing all Cα atoms.

Accessible surface area quantifies burial. A residue with SASA near zero is packed into the hydrophobic core; one with SASA >100 Å² sits on the surface. Computed here via the Shrake–Rupley numerical algorithm with a 1.4 Å probe.

The contact map is a binary N×N matrix image: pixel (i, j) is dark where Cα_i and Cα_j are within 8 Å and |i−j|>4. Because the |i−j|>4 filter removes local helical contacts, off-diagonal stripes parallel to the main diagonal indicate parallel β-sheets; stripes perpendicular to it indicate antiparallel β-sheets. The Ramachandran plot scatters every residue's (φ, ψ) pair against the sterically allowed regions. The PAE heatmap renders the predicted-aligned-error matrix.

— Structural neighborhood —

A 3Di character summarizes, for each residue, the relative orientation of the Cα frame of its nearest spatial neighbor. Because it encodes fold topology rather than chemistry, 3Di alignments detect remote structural similarity that sequence alignment misses.

Structural nearest neighbors (via Foldseek easy-search vs the PDB). Reported per hit: target PDB id, E-value, and alignment TM-score. A TM-score above ~0.5 is the conventional threshold for 'same fold'.

— Confidence and disorder —

For AlphaFold models, the B-factor field carries pLDDT — the model's own estimate of local accuracy on a 0–100 scale. Regions with pLDDT<50 should be treated as essentially unmodeled; they often correspond to intrinsically disordered segments.

B-factor (Debye–Waller factor) reflects atomic displacement in the crystal lattice. It is an experimental observable (units Å²), not a prediction; low values mean the atom is pinned down, high values mean it moves or is heterogeneous across the crystal.

Predicted Aligned Error (PAE) is an AlphaFold confidence matrix: entry (i, j) is the expected error in the p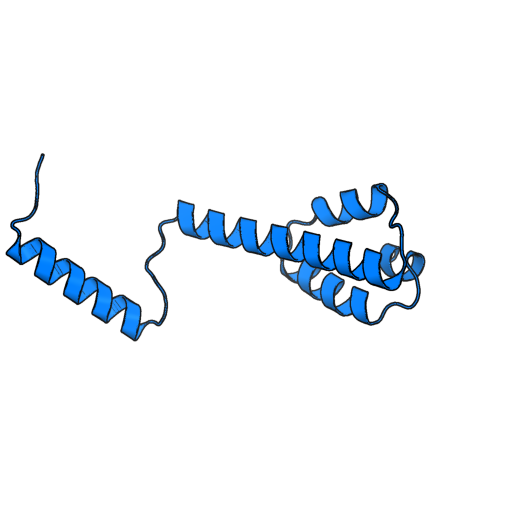osition of residue j, in ångströms, when the prediction is superimposed on the true structure at residue i. Low PAE within a block of residues means that block is internally rigid and well-predicted; high PAE between two blocks means their relative placement is uncertain even if each block individually is confident.